Protein AF-A0A8B7E5V8-F1 (afdb_monomer_lite)

Secondary structure (DSSP, 8-state):
--GGGGTHHHHHHHHHHHHHHHHHHHHHHHHHHHHHHTT------TT--S-------HHHHHHHHHHHHHHHHHHHHHHHHHHHHHHHHHHHHHHHHHHH-HHHHHHHHHHHHHHHHHHHHHHHHTT--THHHHHHHHHHHHTTHHHHHHHHHHHHHHHHS-GGGHHHHHTTT-

Foldseek 3Di:
DVVVLPPLLVLLVVQVVVVVVVVVVLLVLLLVLLCVVLVVDDPPPPPDPDPPPPPPPPVSVVSSVVSVVVSVVVVVLLCCLQQVLLVVLLVVCVVVCVVVHLPVLLVLLVVLLVQLVVQSVVCSVVVHDSVSNSVSSNSNSNSNHPVSSLVSSLVVLVVVDDPVCSVVVNVSSD

Structure (mmCIF, N/CA/C/O backbone):
data_AF-A0A8B7E5V8-F1
#
_entry.id   AF-A0A8B7E5V8-F1
#
loop_
_atom_site.group_PDB
_atom_site.id
_atom_site.type_symbol
_atom_site.label_atom_id
_atom_site.label_alt_id
_atom_site.label_comp_id
_atom_site.label_asym_id
_atom_site.label_entity_id
_atom_site.label_seq_id
_atom_site.pdbx_PDB_ins_code
_atom_site.Cartn_x
_atom_site.Cartn_y
_atom_site.Cartn_z
_atom_site.occupancy
_atom_site.B_iso_or_equiv
_atom_site.auth_seq_id
_atom_site.auth_comp_id
_atom_site.auth_asym_id
_atom_site.auth_atom_id
_atom_site.pdbx_PDB_model_num
ATOM 1 N N . MET A 1 1 ? -16.940 -7.461 26.485 1.00 50.00 1 MET A N 1
ATOM 2 C CA . MET A 1 1 ? -16.164 -6.297 25.983 1.00 50.00 1 MET A CA 1
ATOM 3 C C . MET A 1 1 ? -14.642 -6.389 26.180 1.00 50.00 1 MET A C 1
ATOM 5 O O . MET A 1 1 ? -13.936 -5.825 25.360 1.00 50.00 1 MET A O 1
ATOM 9 N N . LYS A 1 2 ? -14.097 -7.105 27.186 1.00 44.84 2 LYS A N 1
ATOM 10 C CA . LYS A 1 2 ? -12.628 -7.249 27.364 1.00 44.84 2 LYS A CA 1
ATOM 11 C C . LYS A 1 2 ? -11.915 -8.045 26.250 1.00 44.84 2 LYS A C 1
ATOM 13 O O . LYS A 1 2 ? -10.829 -7.646 25.860 1.00 44.84 2 LYS A O 1
ATOM 18 N N . GLN A 1 3 ? -12.538 -9.098 25.710 1.00 50.22 3 GLN A N 1
ATOM 19 C CA . GLN A 1 3 ? -11.956 -9.973 24.669 1.00 50.22 3 GLN A CA 1
ATOM 20 C C . GLN A 1 3 ? -11.618 -9.227 23.358 1.00 50.22 3 GLN A C 1
ATOM 22 O O . GLN A 1 3 ? -10.561 -9.422 22.776 1.00 50.22 3 GLN A O 1
ATOM 27 N N . LEU A 1 4 ? -12.473 -8.290 22.932 1.00 54.00 4 LEU A N 1
ATOM 28 C CA . LEU A 1 4 ? -12.299 -7.531 21.682 1.00 54.00 4 LEU A CA 1
ATOM 29 C C . LEU A 1 4 ? -11.154 -6.510 21.712 1.00 54.00 4 LEU A C 1
ATOM 31 O O . LEU A 1 4 ? -10.677 -6.084 20.666 1.00 54.00 4 LEU A O 1
ATOM 35 N N . ARG A 1 5 ? -10.693 -6.136 22.909 1.00 57.03 5 ARG A N 1
ATOM 36 C CA . ARG A 1 5 ? -9.619 -5.158 23.103 1.00 57.03 5 ARG A CA 1
ATOM 37 C C . ARG A 1 5 ? -8.235 -5.727 22.769 1.00 57.03 5 ARG A C 1
ATOM 39 O O . ARG A 1 5 ? -7.322 -4.942 22.561 1.00 57.03 5 ARG A O 1
ATOM 46 N N . TYR A 1 6 ? -8.100 -7.055 22.717 1.00 61.59 6 TYR A N 1
ATOM 47 C CA . TYR A 1 6 ? -6.848 -7.759 22.417 1.00 61.59 6 TYR A CA 1
ATOM 48 C C . TYR A 1 6 ? -6.697 -8.144 20.939 1.00 61.59 6 TYR A C 1
ATOM 50 O O . TYR 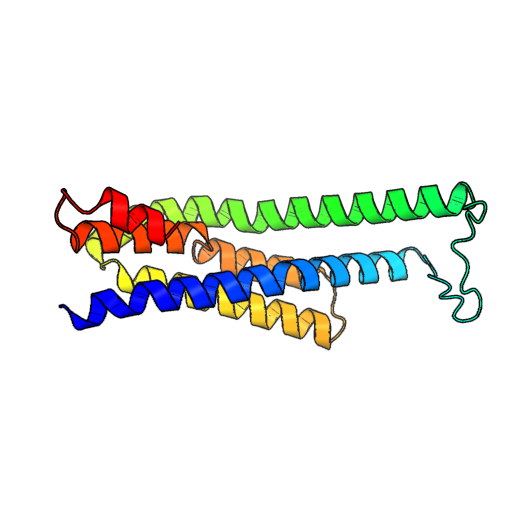A 1 6 ? -5.615 -8.540 20.535 1.00 61.59 6 TYR A O 1
ATOM 58 N N . ILE A 1 7 ? -7.755 -8.033 20.126 1.00 70.62 7 ILE A N 1
ATOM 59 C CA . ILE A 1 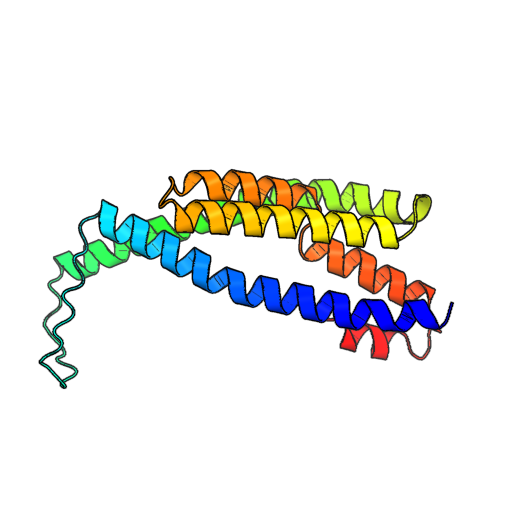7 ? -7.754 -8.514 18.730 1.00 70.62 7 ILE A CA 1
ATOM 60 C C . ILE A 1 7 ? -7.204 -7.455 17.755 1.00 70.62 7 ILE A C 1
ATOM 62 O O . ILE A 1 7 ? -6.740 -7.782 16.669 1.00 70.62 7 ILE A O 1
ATOM 66 N N . ILE A 1 8 ? -7.211 -6.180 18.143 1.00 76.50 8 ILE A N 1
ATOM 67 C CA . ILE A 1 8 ? -6.858 -5.083 17.230 1.00 76.50 8 ILE A CA 1
ATOM 68 C C . ILE A 1 8 ? -5.359 -4.929 17.058 1.00 76.50 8 ILE A C 1
ATOM 70 O O . ILE A 1 8 ? -4.897 -4.803 15.933 1.00 76.50 8 ILE A O 1
ATOM 74 N N . GLU A 1 9 ? -4.605 -4.988 18.152 1.00 79.31 9 GLU A N 1
ATOM 75 C CA . GLU A 1 9 ? -3.142 -4.940 18.107 1.00 79.31 9 GLU A CA 1
ATOM 76 C C . GLU A 1 9 ? -2.558 -6.004 17.145 1.00 79.31 9 GLU A C 1
ATOM 78 O O . GLU A 1 9 ? -1.809 -5.623 16.244 1.00 79.31 9 GLU A O 1
ATOM 83 N N . PRO A 1 10 ? -2.940 -7.299 17.208 1.00 83.25 10 PRO A N 1
ATOM 84 C CA . PRO A 1 10 ? -2.455 -8.285 16.246 1.00 83.25 10 PRO A CA 1
ATOM 85 C C . PRO A 1 10 ? -2.954 -8.039 14.817 1.00 83.25 10 PRO A C 1
ATOM 87 O O . PRO A 1 10 ? -2.179 -8.246 13.890 1.00 83.25 10 PRO A O 1
ATOM 90 N N . MET A 1 11 ? -4.188 -7.555 14.602 1.00 83.62 11 MET A N 1
ATOM 91 C CA . MET A 1 11 ? -4.644 -7.185 13.249 1.00 83.62 11 MET A CA 1
ATOM 92 C C . MET A 1 11 ? -3.744 -6.124 12.610 1.00 83.62 11 MET A C 1
ATOM 94 O O . MET A 1 11 ? -3.372 -6.267 11.447 1.00 83.62 11 MET A O 1
ATOM 98 N N . PHE A 1 12 ? -3.371 -5.090 13.366 1.00 86.31 12 PHE A N 1
ATOM 99 C CA . PHE A 1 12 ? -2.452 -4.059 12.890 1.00 86.31 12 PHE A CA 1
ATOM 100 C C . PHE A 1 12 ? -1.083 -4.649 12.558 1.00 86.31 12 PHE A C 1
ATOM 102 O O . PHE A 1 12 ? -0.566 -4.379 11.481 1.00 86.31 12 PHE A O 1
ATOM 109 N N . ILE A 1 13 ? -0.528 -5.497 13.430 1.00 87.81 13 ILE A N 1
ATOM 110 C CA . ILE A 1 13 ? 0.766 -6.151 13.187 1.00 87.81 13 ILE A CA 1
ATOM 111 C C . ILE A 1 13 ? 0.733 -6.955 11.882 1.00 87.81 13 ILE A C 1
ATOM 113 O O . ILE A 1 13 ? 1.584 -6.743 11.023 1.00 87.81 13 ILE A O 1
ATOM 117 N N . PHE A 1 14 ? -0.268 -7.821 11.690 1.00 88.25 14 PHE A N 1
ATOM 118 C CA . PHE A 1 14 ? -0.392 -8.612 10.461 1.00 88.25 14 PHE A CA 1
ATOM 119 C C . PHE A 1 14 ? -0.542 -7.733 9.216 1.00 88.25 14 PHE A C 1
ATOM 121 O O . PHE A 1 14 ? 0.107 -7.994 8.203 1.00 88.25 14 PHE A O 1
ATOM 128 N N . TYR A 1 15 ? -1.353 -6.676 9.300 1.00 89.25 15 TYR A N 1
ATOM 129 C CA . TYR A 1 15 ? -1.539 -5.736 8.199 1.00 89.25 15 TYR A CA 1
ATOM 130 C C . TYR A 1 15 ? -0.237 -4.998 7.852 1.00 89.25 15 TYR A C 1
ATOM 132 O O . TYR A 1 15 ? 0.164 -4.968 6.690 1.00 89.25 15 TYR A O 1
ATOM 140 N N . TYR A 1 16 ? 0.466 -4.453 8.851 1.00 89.31 16 TYR A N 1
ATOM 141 C CA . TYR A 1 16 ? 1.742 -3.760 8.658 1.00 89.31 16 TYR A CA 1
ATOM 142 C C . TYR A 1 16 ? 2.813 -4.675 8.081 1.00 89.31 16 TYR A C 1
ATOM 144 O O . TYR A 1 16 ? 3.499 -4.285 7.140 1.00 89.31 16 TYR A O 1
ATOM 152 N N . THR A 1 17 ? 2.965 -5.887 8.619 1.00 89.38 17 THR A N 1
ATOM 153 C CA . THR A 1 17 ? 3.944 -6.845 8.098 1.00 89.38 17 THR A CA 1
ATOM 154 C C . THR A 1 17 ? 3.639 -7.193 6.644 1.00 89.38 17 THR A C 1
ATOM 156 O O . THR A 1 17 ? 4.553 -7.184 5.823 1.00 89.38 17 THR A O 1
ATOM 159 N N . GLY A 1 18 ? 2.368 -7.418 6.295 1.00 88.19 18 GLY A N 1
ATOM 160 C CA . GLY A 1 18 ? 1.960 -7.643 4.907 1.00 88.19 18 GLY A CA 1
ATOM 161 C C . GLY A 1 18 ? 2.306 -6.466 3.994 1.00 88.19 18 GLY A C 1
ATOM 162 O O . GLY A 1 18 ? 2.915 -6.655 2.942 1.00 88.19 18 GLY A O 1
ATOM 163 N N . LEU A 1 19 ? 1.998 -5.243 4.428 1.00 86.94 19 LEU A N 1
ATOM 164 C CA . LEU A 1 19 ? 2.268 -4.027 3.662 1.00 86.94 19 LEU A CA 1
ATOM 165 C C . LEU A 1 19 ? 3.772 -3.801 3.448 1.00 86.94 19 LEU A C 1
ATOM 167 O O . LEU A 1 19 ? 4.198 -3.507 2.333 1.00 86.94 19 LEU A O 1
ATOM 171 N N . LEU A 1 20 ? 4.589 -3.989 4.487 1.00 89.38 20 LEU A N 1
ATOM 172 C CA . LEU A 1 20 ? 6.044 -3.839 4.402 1.00 89.38 20 LEU A CA 1
ATOM 173 C C . LEU A 1 20 ? 6.690 -4.882 3.487 1.00 89.38 20 LEU A C 1
ATOM 175 O O . LEU A 1 20 ? 7.635 -4.554 2.775 1.00 89.38 20 LEU A O 1
ATOM 179 N N . LEU A 1 21 ? 6.178 -6.114 3.476 1.00 89.44 21 LEU A N 1
ATOM 180 C CA . LEU A 1 21 ? 6.666 -7.167 2.584 1.00 89.44 21 LEU A CA 1
ATOM 181 C C . LEU A 1 21 ? 6.261 -6.928 1.125 1.00 89.44 21 LEU A C 1
ATOM 183 O O . LEU A 1 21 ? 7.021 -7.253 0.216 1.00 89.44 21 LEU A O 1
ATOM 187 N N . GLN A 1 22 ? 5.091 -6.339 0.883 1.00 87.38 22 GLN A N 1
ATOM 188 C CA . GLN A 1 22 ? 4.590 -6.094 -0.470 1.00 87.38 22 GLN A CA 1
ATOM 189 C C . GLN A 1 22 ? 5.359 -4.981 -1.202 1.00 87.38 22 GLN A C 1
ATOM 191 O O . GLN A 1 22 ? 5.596 -5.089 -2.407 1.00 87.38 22 GLN A O 1
ATOM 196 N N . MET A 1 23 ? 5.768 -3.921 -0.495 1.00 87.44 23 MET A N 1
ATOM 197 C CA . MET A 1 23 ? 6.449 -2.758 -1.086 1.00 87.44 23 MET A CA 1
ATOM 198 C C . MET A 1 23 ? 7.693 -3.106 -1.930 1.00 87.44 23 MET A C 1
ATOM 200 O O . MET A 1 23 ? 7.724 -2.714 -3.102 1.00 87.44 23 MET A O 1
ATOM 204 N N . PRO A 1 24 ? 8.699 -3.845 -1.416 1.00 90.12 24 PRO A N 1
ATOM 205 C CA . PRO A 1 24 ? 9.901 -4.157 -2.188 1.00 90.12 24 PRO A CA 1
ATOM 206 C C . PRO A 1 24 ? 9.617 -5.086 -3.372 1.00 90.12 24 PRO A C 1
ATOM 208 O O . PRO A 1 24 ? 10.217 -4.915 -4.431 1.00 90.12 24 PRO A O 1
ATOM 211 N N . VAL A 1 25 ? 8.670 -6.021 -3.237 1.00 87.75 25 VAL A N 1
ATOM 212 C CA . VAL A 1 25 ? 8.324 -6.979 -4.301 1.00 87.75 25 VAL A CA 1
ATOM 213 C C . VAL A 1 25 ? 7.782 -6.254 -5.531 1.00 87.75 25 VAL A C 1
ATOM 215 O O . VAL A 1 25 ? 8.233 -6.499 -6.650 1.00 87.75 25 VAL A O 1
ATOM 218 N N . ILE A 1 26 ? 6.854 -5.314 -5.331 1.00 87.69 26 ILE A N 1
ATOM 219 C CA . ILE A 1 26 ? 6.297 -4.526 -6.437 1.00 87.69 26 ILE A CA 1
ATOM 220 C C . ILE A 1 26 ? 7.379 -3.616 -7.041 1.00 87.69 26 ILE A C 1
ATOM 222 O O . ILE A 1 26 ? 7.444 -3.481 -8.264 1.00 87.69 26 ILE A O 1
ATOM 226 N N . GLN A 1 27 ? 8.265 -3.043 -6.212 1.00 89.88 27 GLN A N 1
ATOM 227 C CA . GLN A 1 27 ? 9.340 -2.159 -6.688 1.00 89.88 27 GLN A CA 1
ATOM 228 C C . GLN A 1 27 ? 10.306 -2.899 -7.602 1.00 89.88 27 GLN A C 1
ATOM 230 O O . GLN A 1 27 ? 10.602 -2.426 -8.701 1.00 89.88 27 GLN A O 1
ATOM 235 N N . GLN A 1 28 ? 10.746 -4.079 -7.175 1.00 90.06 28 GLN A N 1
ATOM 236 C CA . GLN A 1 28 ? 11.650 -4.922 -7.946 1.00 90.06 28 GLN A CA 1
ATOM 237 C C . GLN A 1 28 ? 10.998 -5.433 -9.230 1.00 90.06 28 GLN A C 1
ATOM 239 O O . GLN A 1 28 ? 11.633 -5.404 -10.283 1.00 90.06 28 GLN A O 1
ATOM 244 N N .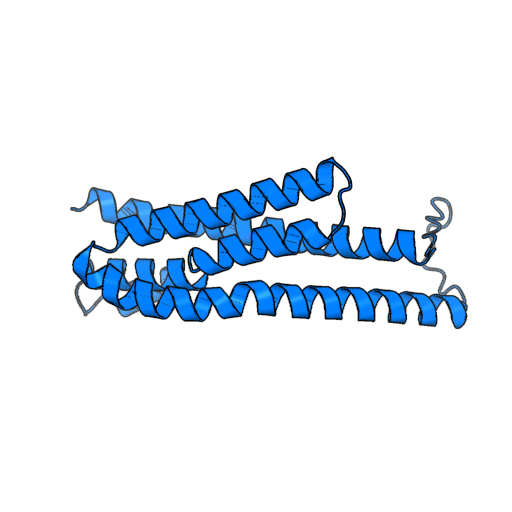 TYR A 1 29 ? 9.726 -5.836 -9.175 1.00 89.31 29 TYR A N 1
ATOM 245 C CA . TYR A 1 29 ? 9.011 -6.308 -10.358 1.00 89.31 29 TYR A CA 1
ATOM 246 C C . TYR A 1 29 ? 8.870 -5.216 -11.424 1.00 89.31 29 TYR A C 1
ATOM 248 O O . TYR A 1 29 ? 9.213 -5.440 -12.582 1.00 89.31 29 TYR A O 1
ATOM 256 N N . ILE A 1 30 ? 8.430 -4.011 -11.045 1.00 89.81 30 ILE A N 1
ATOM 257 C CA . ILE A 1 30 ? 8.280 -2.891 -11.989 1.00 89.81 30 ILE A CA 1
ATOM 258 C C . ILE A 1 30 ? 9.637 -2.505 -12.581 1.00 89.81 30 ILE A C 1
ATOM 260 O O . ILE A 1 30 ? 9.733 -2.244 -13.780 1.00 89.81 30 ILE A O 1
ATOM 264 N N . TYR A 1 31 ? 10.687 -2.484 -11.758 1.00 89.62 31 TYR A N 1
ATOM 265 C CA . TYR A 1 31 ? 12.038 -2.199 -12.228 1.00 89.62 31 TYR A CA 1
ATOM 266 C C . TYR A 1 31 ? 12.524 -3.243 -13.239 1.00 89.62 31 TYR A C 1
ATOM 268 O O . TYR A 1 31 ? 12.968 -2.876 -14.324 1.00 89.62 31 TYR A O 1
ATOM 276 N N . SER A 1 32 ? 12.375 -4.534 -12.924 1.00 88.00 32 SER A N 1
ATOM 277 C CA . SER A 1 32 ? 12.744 -5.639 -13.818 1.00 88.00 32 SER A CA 1
ATOM 278 C C . SER A 1 32 ? 11.956 -5.603 -15.129 1.00 88.00 32 SER A C 1
ATOM 280 O O . SER A 1 32 ? 12.537 -5.778 -16.197 1.00 88.00 32 SER A O 1
ATOM 282 N N . TRP A 1 33 ? 10.657 -5.300 -15.070 1.00 89.06 33 TRP A N 1
ATOM 283 C CA . TRP A 1 33 ? 9.813 -5.173 -16.256 1.00 89.06 33 TRP A CA 1
ATOM 284 C C . TRP A 1 33 ? 10.303 -4.055 -17.187 1.00 89.06 33 TRP A C 1
ATOM 286 O O . TRP A 1 33 ? 10.497 -4.284 -18.379 1.00 89.06 33 TRP A O 1
ATOM 296 N N . TYR A 1 34 ? 10.584 -2.862 -16.647 1.00 88.38 34 TYR A N 1
ATOM 297 C CA . TYR A 1 34 ? 11.127 -1.762 -17.450 1.00 88.38 34 TYR A CA 1
ATOM 298 C C . TYR A 1 34 ? 12.558 -2.030 -17.933 1.00 88.38 34 TYR A C 1
ATOM 300 O O . TYR A 1 34 ? 12.901 -1.634 -19.042 1.00 88.38 34 TYR A O 1
ATOM 308 N N . SER A 1 35 ? 13.393 -2.703 -17.139 1.00 86.56 35 SER A N 1
ATOM 309 C CA . SER A 1 35 ? 14.740 -3.108 -17.560 1.00 86.56 35 SER A CA 1
ATOM 310 C C . SER A 1 35 ? 14.690 -4.039 -18.776 1.00 86.56 35 SER A C 1
ATOM 312 O O . SER A 1 35 ? 15.424 -3.791 -19.732 1.00 86.56 35 SER A O 1
ATOM 314 N N . LYS A 1 36 ? 13.778 -5.025 -18.794 1.00 85.56 36 LYS A N 1
ATOM 315 C CA . LYS A 1 36 ? 13.550 -5.901 -19.957 1.00 85.56 36 LYS A CA 1
ATOM 316 C C . LYS A 1 36 ? 13.071 -5.112 -21.183 1.00 85.56 36 LYS A C 1
ATOM 318 O O . LYS A 1 36 ? 13.611 -5.296 -22.267 1.00 85.56 36 LYS A O 1
ATOM 323 N N . GLU A 1 37 ? 12.106 -4.207 -21.010 1.00 85.81 37 GLU A N 1
ATOM 324 C CA . GLU A 1 37 ? 11.539 -3.396 -22.104 1.00 85.81 37 GLU A CA 1
ATOM 325 C C . GLU A 1 37 ? 12.579 -2.477 -22.770 1.00 85.81 37 GLU A C 1
ATOM 327 O O . GLU A 1 37 ? 12.579 -2.298 -23.986 1.00 85.81 37 GLU A O 1
ATOM 332 N N . TYR A 1 38 ? 13.478 -1.887 -21.977 1.00 82.81 38 TYR A N 1
ATOM 333 C CA . TYR A 1 38 ? 14.511 -0.967 -22.462 1.00 82.81 38 TYR A CA 1
ATOM 334 C C . TYR A 1 38 ? 15.843 -1.655 -22.808 1.00 82.81 38 TYR A C 1
ATOM 336 O O . TYR A 1 38 ? 16.791 -0.963 -23.179 1.00 82.81 38 TYR A O 1
ATOM 344 N N . GLY A 1 39 ? 15.921 -2.988 -22.711 1.00 79.06 39 GLY A N 1
ATOM 345 C CA . GLY A 1 39 ? 17.108 -3.766 -23.077 1.00 79.06 39 GLY A CA 1
ATOM 346 C C . GLY A 1 39 ? 18.309 -3.568 -22.147 1.00 79.06 39 GLY A C 1
ATOM 347 O O . GLY A 1 39 ? 19.446 -3.696 -22.592 1.00 79.06 39 GLY A O 1
ATOM 348 N N . LEU A 1 40 ? 18.084 -3.232 -20.871 1.00 74.56 40 LEU A N 1
ATOM 349 C CA . LEU A 1 40 ? 19.145 -3.241 -19.857 1.00 74.56 40 LEU A CA 1
ATOM 350 C C . LEU A 1 40 ? 19.480 -4.695 -19.505 1.00 74.56 40 LEU A C 1
ATOM 352 O O . LEU A 1 40 ? 18.856 -5.278 -18.616 1.00 74.56 40 LEU A O 1
ATOM 356 N N . GLU A 1 41 ? 20.449 -5.280 -20.208 1.00 63.12 41 GLU A N 1
ATOM 357 C CA . GLU A 1 41 ? 21.033 -6.571 -19.844 1.00 63.12 41 GLU A CA 1
ATOM 358 C C . GLU A 1 41 ? 21.998 -6.389 -18.668 1.00 63.12 41 GLU A C 1
ATOM 360 O O . GLU A 1 41 ? 23.117 -5.899 -18.809 1.00 63.12 41 GLU A O 1
ATOM 365 N N . TYR A 1 42 ? 21.566 -6.807 -17.478 1.00 61.22 42 TYR A N 1
ATOM 366 C CA . TYR A 1 42 ? 22.472 -6.976 -16.348 1.00 61.22 42 TYR A CA 1
ATOM 367 C C . TYR A 1 42 ? 23.336 -8.219 -16.588 1.00 61.22 42 TYR A C 1
ATOM 369 O O . TYR A 1 42 ? 22.924 -9.344 -16.300 1.00 61.22 42 TYR A O 1
ATOM 377 N N . HIS A 1 43 ? 24.546 -8.029 -17.117 1.00 52.75 43 HIS A N 1
ATOM 378 C CA . HIS A 1 43 ? 25.566 -9.073 -17.118 1.00 52.75 43 HIS A CA 1
ATOM 379 C C . HIS A 1 43 ? 26.043 -9.312 -15.681 1.00 52.75 43 HIS A C 1
ATOM 381 O O . HIS A 1 43 ? 26.882 -8.586 -15.151 1.00 52.75 43 HIS A O 1
ATOM 387 N N . TYR A 1 44 ? 25.501 -10.348 -15.041 1.00 51.94 44 TYR A N 1
ATOM 388 C CA . TYR A 1 44 ? 26.049 -10.874 -13.797 1.00 51.94 44 TYR A CA 1
ATOM 389 C C . TYR A 1 44 ? 27.324 -11.652 -14.121 1.00 51.94 44 TYR A C 1
ATOM 391 O O . TYR A 1 44 ? 27.280 -12.848 -14.404 1.00 51.94 44 TYR A O 1
ATOM 399 N N . ASP A 1 45 ? 28.465 -10.967 -14.116 1.00 49.31 45 ASP A N 1
ATOM 400 C CA . ASP A 1 45 ? 29.758 -11.638 -14.171 1.00 49.31 45 ASP A CA 1
ATOM 401 C C . ASP A 1 45 ? 30.000 -12.363 -12.839 1.00 49.31 45 ASP A C 1
ATOM 403 O O . ASP A 1 45 ? 30.480 -11.799 -11.859 1.00 49.31 45 ASP A O 1
ATOM 407 N N . THR A 1 46 ? 29.619 -13.639 -12.781 1.00 57.53 46 THR A N 1
ATOM 408 C CA . THR A 1 46 ? 29.828 -14.509 -11.615 1.00 57.53 46 THR A CA 1
ATOM 409 C C . THR A 1 46 ? 31.298 -14.872 -11.379 1.00 57.53 46 THR A C 1
ATOM 411 O O . THR A 1 46 ? 31.589 -15.606 -10.435 1.00 57.53 46 THR A O 1
ATOM 414 N N . GLN A 1 47 ? 32.231 -14.403 -12.219 1.00 56.28 47 GLN A N 1
ATOM 415 C CA . GLN A 1 47 ? 33.643 -14.780 -12.159 1.00 56.28 47 GLN A CA 1
ATOM 416 C C . GLN A 1 47 ? 34.565 -13.675 -11.615 1.00 56.28 47 GLN A C 1
ATOM 418 O O . GLN A 1 47 ? 35.683 -13.981 -11.194 1.00 56.28 47 GLN A O 1
ATOM 423 N N . SER A 1 48 ? 34.114 -12.419 -11.535 1.00 51.03 48 SER A N 1
ATOM 424 C CA . SER A 1 48 ? 34.891 -11.325 -10.945 1.00 51.03 48 SER A CA 1
ATOM 425 C C . SER A 1 48 ? 34.451 -11.034 -9.508 1.00 51.03 48 SER A C 1
ATOM 427 O O . SER A 1 48 ? 33.526 -10.283 -9.225 1.00 51.03 48 SER A O 1
ATOM 429 N N . ASN A 1 49 ? 35.190 -11.594 -8.547 1.00 53.56 49 ASN A N 1
ATOM 430 C CA . ASN A 1 49 ? 35.073 -11.268 -7.118 1.00 53.56 49 ASN A CA 1
ATOM 431 C C . ASN A 1 49 ? 35.646 -9.871 -6.779 1.00 53.56 49 ASN A C 1
ATOM 433 O O . ASN A 1 49 ? 36.066 -9.601 -5.652 1.00 53.56 49 ASN A O 1
ATOM 437 N N . SER A 1 50 ? 35.738 -8.993 -7.774 1.00 56.00 50 SER A N 1
ATOM 438 C CA . SER A 1 50 ? 36.300 -7.662 -7.674 1.00 56.00 50 SER A CA 1
ATOM 439 C C . SER A 1 50 ? 35.196 -6.652 -7.962 1.00 56.00 50 SER A C 1
ATOM 441 O O . SER A 1 50 ? 34.599 -6.657 -9.034 1.00 56.00 50 SER A O 1
ATOM 443 N N . CYS A 1 51 ? 34.948 -5.741 -7.013 1.00 50.88 51 CYS A N 1
ATOM 444 C CA . CYS A 1 51 ? 34.305 -4.460 -7.303 1.00 50.88 51 CYS A CA 1
ATOM 445 C C . CYS A 1 51 ? 35.193 -3.710 -8.303 1.00 50.88 51 CYS A C 1
ATOM 447 O O . CYS A 1 51 ? 35.984 -2.844 -7.931 1.00 50.88 51 CYS A O 1
ATOM 449 N N . HIS A 1 52 ? 35.130 -4.080 -9.577 1.00 52.78 52 HIS A N 1
ATOM 450 C CA . HIS A 1 52 ? 35.681 -3.259 -10.625 1.00 52.78 52 HIS A CA 1
ATOM 451 C C . HIS A 1 52 ? 34.790 -2.034 -10.696 1.00 52.78 52 HIS A C 1
ATOM 453 O O . HIS A 1 52 ? 33.605 -2.114 -11.015 1.00 52.78 52 HIS A O 1
ATOM 459 N N . THR A 1 53 ? 35.392 -0.878 -10.441 1.00 55.34 53 THR A N 1
ATOM 460 C CA . THR A 1 53 ? 34.958 0.402 -10.993 1.00 55.34 53 THR A CA 1
ATOM 461 C C . THR A 1 53 ? 35.111 0.308 -12.514 1.00 55.34 53 THR A C 1
ATOM 463 O O . THR A 1 53 ? 35.964 0.950 -13.126 1.00 55.34 53 THR A O 1
ATOM 466 N N . GLY A 1 54 ? 34.352 -0.604 -13.131 1.00 52.62 54 GLY A N 1
ATOM 467 C CA . GLY A 1 54 ? 34.221 -0.710 -14.564 1.00 52.62 54 GLY A CA 1
ATOM 468 C C . GLY A 1 54 ? 33.798 0.663 -15.039 1.00 52.62 54 GLY A C 1
ATOM 469 O O . GLY A 1 54 ? 32.958 1.313 -14.412 1.00 52.62 54 GLY A O 1
ATOM 470 N N . LYS A 1 55 ? 34.445 1.148 -16.095 1.00 52.50 55 LYS A N 1
ATOM 471 C CA . LYS A 1 55 ? 33.984 2.338 -16.797 1.00 52.50 55 LYS A CA 1
ATOM 472 C C . LYS A 1 55 ? 32.573 2.022 -17.286 1.00 52.50 55 LYS A C 1
ATOM 474 O O . LYS A 1 55 ? 32.430 1.453 -18.360 1.00 52.50 55 LYS A O 1
ATOM 479 N N . TYR A 1 56 ? 31.563 2.337 -16.475 1.00 57.38 56 TYR A N 1
ATOM 480 C CA . TYR A 1 56 ? 30.178 2.355 -16.913 1.00 57.38 56 TYR A CA 1
ATOM 481 C C . TYR A 1 56 ? 30.170 3.212 -18.163 1.00 57.38 56 TYR A C 1
ATOM 483 O O . TYR A 1 56 ? 30.586 4.379 -18.122 1.00 57.38 56 TYR A O 1
ATOM 491 N N . ASN A 1 57 ? 29.781 2.622 -19.289 1.00 65.94 57 ASN A N 1
ATOM 492 C CA . ASN A 1 57 ? 29.646 3.409 -20.495 1.00 65.94 57 ASN A CA 1
ATOM 493 C C . ASN A 1 57 ? 28.616 4.501 -20.189 1.00 65.94 57 ASN A C 1
ATOM 495 O O . ASN A 1 57 ? 27.569 4.242 -19.592 1.00 65.94 57 ASN A O 1
ATOM 499 N N . SER A 1 58 ? 28.910 5.746 -20.566 1.00 70.69 58 SER A N 1
ATOM 500 C CA . SER A 1 58 ? 28.002 6.876 -20.322 1.00 70.69 58 SER A CA 1
ATOM 501 C C . SER A 1 58 ? 26.598 6.630 -20.897 1.00 70.69 58 SER A C 1
ATOM 503 O O . SER A 1 58 ? 25.619 7.164 -20.378 1.00 70.69 58 SER A O 1
ATOM 505 N N . SER A 1 59 ? 26.494 5.772 -21.918 1.00 75.81 59 SER A N 1
ATOM 506 C CA . SER A 1 59 ? 25.248 5.261 -22.491 1.00 75.81 59 SER A CA 1
ATOM 507 C C . SER A 1 59 ? 24.450 4.351 -21.549 1.00 75.81 59 SER A C 1
ATOM 509 O O . SER A 1 59 ? 23.237 4.513 -21.460 1.00 75.81 59 SER A O 1
ATOM 511 N N . GLU A 1 60 ? 25.094 3.436 -20.818 1.00 72.69 60 GLU A N 1
ATOM 512 C CA . GLU A 1 60 ? 24.428 2.515 -19.879 1.00 72.69 60 GLU A CA 1
ATOM 513 C C . GLU A 1 60 ? 23.906 3.272 -18.657 1.00 72.69 60 GLU A C 1
ATOM 515 O O . GLU A 1 60 ? 22.743 3.134 -18.289 1.00 72.69 60 GLU A O 1
ATOM 520 N N . MET A 1 61 ? 24.713 4.187 -18.112 1.00 76.88 61 MET A N 1
ATOM 521 C CA . MET A 1 61 ? 24.290 5.069 -17.018 1.00 76.88 61 MET A CA 1
ATOM 522 C C . MET A 1 61 ? 23.106 5.965 -17.423 1.00 76.88 61 MET A C 1
ATOM 524 O O . MET A 1 61 ? 22.192 6.213 -16.631 1.00 76.88 61 MET A O 1
ATOM 528 N N . ALA A 1 62 ? 23.095 6.464 -18.663 1.00 81.94 62 ALA A N 1
ATOM 529 C CA . ALA A 1 62 ? 21.974 7.242 -19.183 1.00 81.94 62 ALA A CA 1
ATOM 530 C C . ALA A 1 62 ? 20.701 6.389 -19.338 1.00 81.94 62 ALA A C 1
ATOM 532 O O . ALA A 1 62 ? 19.599 6.879 -19.069 1.00 81.94 62 ALA A O 1
ATOM 533 N N . LEU A 1 63 ? 20.846 5.121 -19.732 1.00 83.50 63 LEU A N 1
ATOM 534 C CA . LEU A 1 63 ? 19.743 4.176 -19.882 1.00 83.50 63 LEU A CA 1
ATOM 535 C C . LEU A 1 63 ? 19.148 3.778 -18.523 1.00 83.50 63 LEU A C 1
ATOM 537 O O . LEU A 1 63 ? 17.930 3.854 -18.354 1.00 83.50 63 LEU A O 1
ATOM 541 N N . GLU A 1 64 ? 19.982 3.472 -17.527 1.00 84.25 64 GLU A N 1
ATOM 542 C CA . GLU A 1 64 ? 19.541 3.210 -16.150 1.00 84.25 64 GLU A CA 1
ATOM 543 C C . GLU A 1 64 ? 18.775 4.399 -15.567 1.00 84.25 64 GLU A C 1
ATOM 545 O O . GLU A 1 64 ? 17.688 4.237 -15.007 1.00 84.25 64 GLU A O 1
ATOM 550 N N . LYS A 1 65 ? 19.286 5.621 -15.764 1.00 86.62 65 LYS A N 1
ATOM 551 C CA . LYS A 1 65 ? 18.608 6.845 -15.318 1.00 86.62 65 LYS A CA 1
ATOM 552 C C . LYS A 1 65 ? 17.244 7.024 -15.988 1.00 86.62 65 LYS A C 1
ATOM 554 O O . LYS A 1 65 ? 16.299 7.497 -15.350 1.00 86.62 65 LYS A O 1
ATOM 559 N N . ASN A 1 66 ? 17.117 6.650 -17.261 1.00 89.06 66 ASN A N 1
ATOM 560 C CA . ASN A 1 66 ? 15.843 6.689 -17.976 1.00 89.06 66 ASN A CA 1
ATOM 561 C C . ASN A 1 66 ? 14.852 5.666 -17.399 1.00 89.06 66 ASN A C 1
ATOM 563 O O . ASN A 1 66 ? 13.725 6.033 -17.061 1.00 89.06 66 ASN A O 1
ATOM 567 N N . VAL A 1 67 ? 15.287 4.420 -17.192 1.00 89.00 67 VAL A N 1
ATOM 568 C CA . VAL A 1 67 ? 14.465 3.368 -16.575 1.00 89.00 67 VAL A CA 1
ATOM 569 C C . VAL A 1 67 ? 14.016 3.771 -15.177 1.00 89.00 67 VAL A C 1
ATOM 571 O O . VAL A 1 67 ? 12.819 3.744 -14.890 1.00 89.00 67 VAL A O 1
ATOM 574 N N . GLN A 1 68 ? 14.928 4.260 -14.338 1.00 88.62 68 GLN A N 1
ATOM 575 C CA . GLN A 1 68 ? 14.587 4.760 -13.011 1.00 88.62 68 GLN A CA 1
ATOM 576 C C . GLN A 1 68 ? 13.557 5.896 -13.087 1.00 88.62 68 GLN A C 1
ATOM 578 O O . GLN A 1 68 ? 12.578 5.886 -12.344 1.00 88.62 68 GLN A O 1
ATOM 583 N N . SER A 1 69 ? 13.709 6.837 -14.028 1.00 92.12 69 SER A N 1
ATOM 584 C CA . SER A 1 69 ? 12.731 7.912 -14.233 1.00 92.12 69 SER A CA 1
ATOM 585 C C . SER A 1 69 ? 11.342 7.378 -14.604 1.00 92.12 69 SER A C 1
ATOM 587 O O . SER A 1 69 ? 10.332 7.873 -14.093 1.00 92.12 69 SER A O 1
ATOM 589 N N . LYS A 1 70 ? 11.260 6.350 -15.457 1.00 91.00 70 LYS A N 1
ATOM 590 C CA . LYS A 1 70 ? 9.995 5.702 -15.840 1.00 91.00 70 LYS A CA 1
ATOM 591 C C . LYS A 1 70 ? 9.349 4.968 -14.670 1.00 91.00 70 LYS A C 1
ATOM 593 O O . LYS A 1 70 ? 8.157 5.161 -14.430 1.00 91.00 70 LYS A O 1
ATOM 598 N N . VAL A 1 71 ? 10.134 4.212 -13.906 1.00 91.44 71 VAL A N 1
ATOM 599 C CA . VAL A 1 71 ? 9.688 3.520 -12.688 1.00 91.44 71 VAL A CA 1
ATOM 600 C C . VAL A 1 71 ? 9.134 4.529 -11.681 1.00 91.44 71 VAL A C 1
ATOM 602 O O . VAL A 1 71 ? 8.016 4.362 -11.197 1.00 91.44 71 VAL A O 1
ATOM 605 N N . SER A 1 72 ? 9.850 5.628 -11.421 1.00 93.06 72 SER A N 1
ATOM 606 C CA . SER A 1 72 ? 9.384 6.680 -10.510 1.00 93.06 72 SER A CA 1
ATOM 607 C C . SER A 1 72 ? 8.074 7.322 -10.974 1.00 93.06 72 SER A C 1
ATOM 609 O O . SER A 1 72 ? 7.185 7.545 -10.155 1.00 93.06 72 SER A O 1
ATOM 611 N N . ARG A 1 73 ? 7.908 7.587 -12.279 1.00 93.25 73 ARG A N 1
ATOM 612 C CA . ARG A 1 73 ? 6.645 8.118 -12.831 1.00 93.25 73 ARG A CA 1
ATOM 613 C C . ARG A 1 73 ? 5.493 7.130 -12.687 1.00 93.25 73 ARG A C 1
ATOM 615 O O . ARG A 1 73 ? 4.383 7.541 -12.357 1.00 93.25 73 ARG A O 1
ATOM 622 N N . PHE A 1 74 ? 5.753 5.844 -12.907 1.00 92.94 74 PHE A N 1
ATOM 623 C CA . PHE A 1 74 ? 4.754 4.799 -12.715 1.00 92.94 74 PHE A CA 1
ATOM 624 C C . PHE A 1 74 ? 4.287 4.752 -11.254 1.00 92.94 74 PHE A C 1
ATOM 626 O O . PHE A 1 74 ? 3.084 4.789 -10.994 1.00 92.94 74 PHE A O 1
ATOM 633 N N . TYR A 1 75 ? 5.232 4.772 -10.310 1.00 91.88 75 TYR A N 1
ATOM 634 C CA . TYR A 1 75 ? 4.959 4.827 -8.874 1.00 91.88 75 TYR A CA 1
ATOM 635 C C . TYR A 1 75 ? 4.185 6.070 -8.451 1.00 91.88 75 TYR A C 1
ATOM 637 O O . TYR A 1 75 ? 3.244 5.965 -7.669 1.00 91.88 75 TYR A O 1
ATOM 645 N N . ALA A 1 76 ? 4.543 7.235 -8.990 1.00 93.38 76 ALA A N 1
ATOM 646 C CA . ALA A 1 76 ? 3.795 8.461 -8.747 1.00 93.38 76 ALA A CA 1
ATOM 647 C C . ALA A 1 76 ? 2.341 8.315 -9.218 1.00 93.38 76 ALA A C 1
ATOM 649 O O . ALA A 1 76 ? 1.416 8.634 -8.475 1.00 93.38 76 ALA A O 1
ATOM 650 N N . GLY A 1 77 ? 2.126 7.752 -10.411 1.00 93.56 77 GLY A N 1
ATOM 651 C CA . GLY A 1 77 ? 0.787 7.424 -10.890 1.00 93.56 77 GLY A CA 1
ATOM 652 C C . GLY A 1 77 ? 0.055 6.453 -9.962 1.00 93.56 77 GLY A C 1
ATOM 653 O O . GLY A 1 77 ? -1.137 6.627 -9.723 1.00 93.56 77 GLY A O 1
ATOM 654 N N . LEU A 1 78 ? 0.750 5.438 -9.437 1.00 92.69 78 LEU A N 1
ATOM 655 C CA . LEU A 1 78 ? 0.158 4.407 -8.579 1.00 92.69 78 LEU A CA 1
ATOM 656 C C . LEU A 1 78 ? -0.327 5.029 -7.269 1.00 92.69 78 LEU A C 1
ATOM 658 O O . LEU A 1 78 ? -1.477 4.842 -6.879 1.00 92.69 78 LEU A O 1
ATOM 662 N N . ALA A 1 79 ? 0.528 5.846 -6.654 1.00 92.44 79 ALA A N 1
ATOM 663 C CA . ALA A 1 79 ? 0.205 6.595 -5.453 1.00 92.44 79 ALA A CA 1
ATOM 664 C C . ALA A 1 79 ? -0.989 7.532 -5.677 1.00 92.44 79 ALA A C 1
ATOM 666 O O . ALA A 1 79 ? -1.859 7.616 -4.819 1.00 92.44 79 ALA A O 1
ATOM 667 N N . LEU A 1 80 ? -1.080 8.213 -6.823 1.00 93.69 80 LEU A N 1
ATOM 668 C CA . LEU A 1 80 ? -2.238 9.056 -7.141 1.00 93.69 80 LEU A CA 1
ATOM 669 C C . LEU A 1 80 ? -3.518 8.225 -7.308 1.00 93.69 80 LEU A C 1
ATOM 671 O O . LEU A 1 80 ? -4.546 8.568 -6.726 1.00 93.69 80 LEU A O 1
ATOM 675 N N . CYS A 1 81 ? -3.448 7.111 -8.041 1.00 93.94 81 CYS A N 1
ATOM 676 C CA . CYS A 1 81 ? -4.590 6.218 -8.258 1.00 93.94 81 CYS A CA 1
ATOM 677 C C . CYS A 1 81 ? -5.116 5.595 -6.962 1.00 93.94 81 CYS A C 1
ATOM 679 O O . CYS A 1 81 ? -6.303 5.309 -6.882 1.00 93.94 81 CYS A O 1
ATOM 681 N N . GLN A 1 82 ? -4.258 5.397 -5.962 1.00 93.88 82 GLN A N 1
ATOM 682 C CA . GLN A 1 82 ? -4.639 4.881 -4.650 1.00 93.88 82 GLN A CA 1
ATOM 683 C C . GLN A 1 82 ? -5.112 5.997 -3.707 1.00 93.88 82 GLN A C 1
ATOM 685 O O . GLN A 1 82 ? -6.159 5.883 -3.074 1.00 93.88 82 GLN A O 1
ATOM 690 N N . ASN A 1 83 ? -4.369 7.104 -3.617 1.00 93.50 83 ASN A N 1
ATOM 691 C CA . ASN A 1 83 ? -4.629 8.159 -2.636 1.00 93.50 83 ASN A CA 1
ATOM 692 C C . ASN A 1 83 ? -5.875 8.989 -2.963 1.00 93.50 83 ASN A C 1
ATOM 694 O O . ASN A 1 83 ? -6.587 9.385 -2.045 1.00 93.50 83 ASN A O 1
ATOM 698 N N . ILE A 1 84 ? -6.172 9.243 -4.241 1.00 94.31 84 ILE A N 1
ATOM 699 C CA . ILE A 1 84 ? -7.372 9.999 -4.637 1.00 94.31 84 ILE A CA 1
ATOM 700 C C . ILE A 1 84 ? -8.660 9.301 -4.158 1.00 94.31 84 ILE A C 1
ATOM 702 O O . ILE A 1 84 ? -9.419 9.926 -3.412 1.00 94.31 84 ILE A O 1
ATOM 706 N N . PRO A 1 85 ? -8.927 8.024 -4.508 1.00 93.44 85 PRO A N 1
ATOM 707 C CA . PRO A 1 85 ? -10.102 7.324 -3.992 1.00 93.44 85 PRO A CA 1
ATOM 708 C C . PRO A 1 85 ? -10.030 7.103 -2.477 1.00 93.44 85 PRO A C 1
ATOM 710 O O . PRO A 1 85 ? -11.065 7.160 -1.820 1.00 93.44 85 PRO A O 1
ATOM 713 N N . CYS A 1 86 ? -8.837 6.928 -1.903 1.00 93.75 86 CYS A N 1
ATOM 714 C CA . CYS A 1 86 ? -8.644 6.821 -0.455 1.00 93.75 86 CYS A CA 1
ATOM 715 C C . CYS A 1 86 ? -9.157 8.058 0.287 1.00 93.75 86 CYS A C 1
ATOM 717 O O . CYS A 1 86 ? -9.967 7.930 1.198 1.00 93.75 86 CYS A O 1
ATOM 719 N N . ILE A 1 87 ? -8.788 9.267 -0.145 1.00 93.25 87 ILE A N 1
ATOM 720 C CA . ILE A 1 87 ? -9.268 10.507 0.483 1.00 93.25 87 ILE A CA 1
ATOM 721 C C . ILE A 1 87 ? -10.795 10.584 0.421 1.00 93.25 87 ILE A C 1
ATOM 723 O O . ILE A 1 87 ? -11.442 10.843 1.434 1.00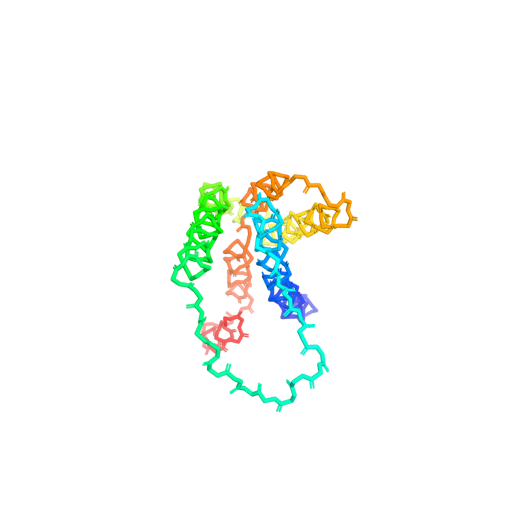 93.25 87 ILE A O 1
ATOM 727 N N . ILE A 1 88 ? -11.378 10.317 -0.751 1.00 92.94 88 ILE A N 1
ATOM 728 C CA . ILE A 1 88 ? -12.831 10.372 -0.945 1.00 92.94 88 ILE A CA 1
ATOM 729 C C . ILE A 1 88 ? -13.525 9.371 -0.016 1.00 92.94 88 ILE A C 1
ATOM 731 O O . ILE A 1 88 ? -14.453 9.734 0.703 1.00 92.94 88 ILE A O 1
ATOM 735 N N . THR A 1 89 ? -13.065 8.122 0.006 1.00 91.25 89 THR A N 1
ATOM 736 C CA . THR A 1 89 ? -13.689 7.064 0.806 1.00 91.25 89 THR A CA 1
ATOM 737 C C . THR A 1 89 ? -13.486 7.251 2.301 1.00 91.25 89 THR A C 1
ATOM 739 O O . THR A 1 89 ? -14.435 7.019 3.045 1.00 91.25 89 THR A O 1
ATOM 742 N N . LEU A 1 90 ? -12.343 7.771 2.759 1.00 90.75 90 LEU A N 1
ATOM 743 C CA . LEU A 1 90 ? -12.141 8.114 4.168 1.00 90.75 90 LEU A CA 1
ATOM 744 C C . LEU A 1 90 ? -13.110 9.188 4.662 1.00 90.75 90 LEU A C 1
ATOM 746 O O . LEU A 1 90 ? -13.597 9.063 5.785 1.00 90.75 90 LEU A O 1
ATOM 750 N N . LEU A 1 91 ? -13.428 10.205 3.849 1.00 90.69 91 LEU A N 1
ATOM 751 C CA . LEU A 1 91 ? -14.433 11.207 4.229 1.00 90.69 91 LEU A CA 1
ATOM 752 C C . LEU A 1 91 ? -15.794 10.553 4.512 1.00 90.69 91 LEU A C 1
ATOM 754 O O . LEU A 1 91 ? -16.440 10.879 5.508 1.00 90.69 91 LEU A O 1
ATOM 758 N N . PHE A 1 92 ? -16.213 9.605 3.670 1.00 89.00 92 PHE A N 1
ATOM 759 C CA . PHE A 1 92 ? -17.454 8.858 3.886 1.00 89.00 92 PHE A CA 1
ATOM 760 C C . PHE A 1 92 ? -17.344 7.866 5.043 1.00 89.00 92 PHE A C 1
ATOM 762 O O . PHE A 1 92 ? -18.275 7.722 5.829 1.00 89.00 92 PHE A O 1
ATOM 769 N N . TYR A 1 93 ? -16.212 7.179 5.177 1.00 87.12 93 TYR A N 1
ATOM 770 C CA . TYR A 1 93 ? -16.007 6.183 6.225 1.00 87.12 93 TYR A CA 1
ATOM 771 C C . TYR A 1 93 ? -15.956 6.828 7.606 1.00 87.12 93 TYR A C 1
ATOM 773 O O . TYR A 1 93 ? -16.397 6.204 8.564 1.00 87.12 93 TYR A O 1
ATOM 781 N N . GLY A 1 94 ? -15.486 8.073 7.715 1.00 84.69 94 GLY A N 1
ATOM 782 C CA . GLY A 1 94 ? -15.532 8.840 8.956 1.00 84.69 94 GLY A CA 1
ATOM 783 C C . GLY A 1 94 ? -16.958 8.972 9.493 1.00 84.69 94 GLY A C 1
ATOM 784 O O . GLY A 1 94 ? -17.222 8.568 10.621 1.00 84.69 94 GLY A O 1
ATOM 785 N N . SER A 1 95 ? -17.898 9.446 8.669 1.00 86.25 95 SER A N 1
ATOM 786 C CA . SER A 1 95 ? -19.303 9.582 9.082 1.00 86.25 95 SER A CA 1
ATOM 787 C C . SER A 1 95 ? -20.010 8.232 9.230 1.00 86.25 95 SER A C 1
ATOM 789 O O . SER A 1 95 ? -20.795 8.036 10.158 1.00 86.25 95 SER A O 1
ATOM 791 N N . LEU A 1 96 ? -19.703 7.265 8.360 1.00 83.56 96 LEU A N 1
ATOM 792 C CA . LEU A 1 96 ? -20.300 5.930 8.404 1.00 83.56 96 LEU A CA 1
ATOM 793 C C . LEU A 1 96 ? -19.856 5.131 9.642 1.00 83.56 96 LEU A C 1
ATOM 795 O O . LEU A 1 96 ? -20.640 4.354 10.190 1.00 83.56 96 LEU A O 1
ATOM 799 N N . SER A 1 97 ? -18.622 5.347 10.104 1.00 85.50 97 SER A N 1
ATOM 800 C CA . SER A 1 97 ? -18.039 4.720 11.297 1.00 85.50 97 SER A CA 1
ATOM 801 C C . SER A 1 97 ? -18.852 4.992 12.554 1.00 85.50 97 SER A C 1
ATOM 803 O O . SER A 1 97 ? -18.978 4.114 13.412 1.00 85.50 97 SER A O 1
ATOM 805 N N . ASP A 1 98 ? -19.426 6.188 12.658 1.00 82.62 98 ASP A N 1
ATOM 806 C CA . ASP A 1 98 ? -20.207 6.586 13.824 1.00 82.62 98 ASP A CA 1
ATOM 807 C C . ASP A 1 98 ? -21.613 5.957 13.832 1.00 82.62 98 ASP A C 1
ATOM 809 O O . ASP A 1 98 ? -22.206 5.804 14.898 1.00 82.62 98 ASP A O 1
ATOM 813 N N . ILE A 1 99 ? -22.122 5.514 12.673 1.00 84.12 99 ILE A N 1
ATOM 814 C CA . ILE A 1 99 ? -23.464 4.918 12.524 1.00 84.12 99 ILE A CA 1
ATOM 815 C C . ILE A 1 99 ? -23.412 3.383 12.556 1.00 84.12 99 ILE A C 1
ATOM 817 O O . ILE A 1 99 ? -24.158 2.739 13.289 1.00 84.12 99 ILE A O 1
ATOM 821 N N . VAL A 1 100 ? -22.539 2.781 11.744 1.00 80.19 100 VAL A N 1
ATOM 822 C CA . VAL A 1 100 ? -22.456 1.321 11.530 1.00 80.19 100 VAL A CA 1
ATOM 823 C C . VAL A 1 100 ? -21.523 0.652 12.555 1.00 80.19 100 VAL A C 1
ATOM 825 O O . VAL A 1 100 ? -21.509 -0.571 12.723 1.00 80.19 100 VAL A O 1
ATOM 828 N N . GLY A 1 101 ? -20.759 1.462 13.289 1.00 79.31 101 GLY A N 1
ATOM 829 C CA . GLY A 1 101 ? -19.730 1.026 14.218 1.00 79.31 101 GLY A CA 1
ATOM 830 C C . GLY A 1 101 ? -18.373 0.833 13.540 1.00 79.31 101 GLY A C 1
ATOM 831 O O . GLY A 1 101 ? -18.242 0.770 12.320 1.00 79.31 101 GLY A O 1
ATOM 832 N N . ARG A 1 102 ? -17.323 0.715 14.359 1.00 79.88 102 ARG A N 1
ATOM 833 C CA . ARG A 1 102 ? -15.929 0.835 13.884 1.00 79.88 102 ARG A CA 1
ATOM 834 C C . ARG A 1 102 ? -15.329 -0.457 13.312 1.00 79.88 102 ARG A C 1
ATOM 836 O O . ARG A 1 102 ? -14.352 -0.409 12.576 1.00 79.88 102 ARG A O 1
ATOM 843 N N . LYS A 1 103 ? -15.911 -1.624 13.621 1.00 79.75 103 LYS A N 1
ATOM 844 C CA . LYS A 1 103 ? -15.380 -2.937 13.189 1.00 79.75 103 LYS A CA 1
ATOM 845 C C . LYS A 1 103 ? -15.611 -3.265 11.709 1.00 79.75 103 LYS A C 1
ATOM 847 O O . LYS A 1 103 ? -14.682 -3.785 11.098 1.00 79.75 103 LYS A O 1
ATOM 852 N N . PRO A 1 104 ? -16.798 -3.013 11.119 1.00 83.75 104 PRO A N 1
ATOM 853 C CA . PRO A 1 104 ? -17.041 -3.336 9.713 1.00 83.75 104 PRO A CA 1
ATOM 854 C C . PRO A 1 104 ? -16.083 -2.602 8.777 1.00 83.75 104 PRO A C 1
ATOM 856 O O . PRO A 1 104 ? -15.585 -3.200 7.832 1.00 83.75 104 PRO A O 1
ATOM 859 N N . ILE A 1 105 ? -15.743 -1.352 9.103 1.00 85.31 105 ILE A N 1
ATOM 860 C CA . ILE A 1 105 ? -14.775 -0.560 8.340 1.00 85.31 105 ILE A CA 1
ATOM 861 C C . ILE A 1 105 ? -13.399 -1.224 8.339 1.00 85.31 105 ILE A C 1
ATOM 863 O O . ILE A 1 105 ? -12.833 -1.423 7.271 1.00 85.31 105 ILE A O 1
ATOM 867 N N . MET A 1 106 ? -12.903 -1.663 9.502 1.00 86.38 106 MET A N 1
ATOM 868 C CA . MET A 1 106 ? -11.627 -2.385 9.579 1.00 86.38 106 MET A CA 1
ATOM 869 C C . MET A 1 106 ? -11.622 -3.644 8.700 1.00 86.38 106 MET A C 1
ATOM 871 O O . MET A 1 106 ? -10.637 -3.916 8.015 1.00 86.38 106 MET A O 1
ATOM 875 N N . VAL A 1 107 ? -12.718 -4.411 8.695 1.00 87.69 107 VAL A N 1
ATOM 876 C CA . VAL A 1 107 ? -12.829 -5.635 7.883 1.00 87.69 107 VAL A CA 1
ATOM 877 C C . VAL A 1 107 ? -12.828 -5.303 6.393 1.00 87.69 107 VAL A C 1
ATOM 879 O O . VAL A 1 107 ? -12.109 -5.951 5.637 1.00 87.69 107 VAL A O 1
ATOM 882 N N . VAL A 1 108 ? -13.578 -4.281 5.976 1.00 90.25 108 VAL A N 1
ATOM 883 C CA . VAL A 1 108 ? -13.634 -3.843 4.575 1.00 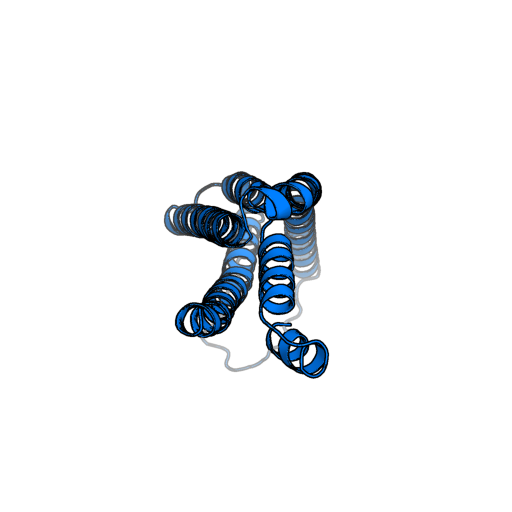90.25 108 VAL A CA 1
ATOM 884 C C . VAL A 1 108 ? -12.268 -3.360 4.094 1.00 90.25 108 VAL A C 1
ATOM 886 O O . VAL A 1 108 ? -11.810 -3.815 3.048 1.00 90.25 108 VAL A O 1
ATOM 889 N N . THR A 1 109 ? -11.579 -2.523 4.874 1.00 89.62 109 THR A N 1
ATOM 890 C CA . THR A 1 109 ? -10.226 -2.059 4.542 1.00 89.62 109 THR A CA 1
ATOM 891 C C . THR A 1 109 ? -9.263 -3.233 4.375 1.00 89.62 109 THR A C 1
ATOM 893 O O . THR A 1 109 ? -8.611 -3.355 3.343 1.00 89.62 109 THR A O 1
ATOM 896 N N . THR A 1 110 ? -9.246 -4.167 5.330 1.00 89.56 110 THR A N 1
ATOM 897 C CA . THR A 1 110 ? -8.370 -5.350 5.259 1.00 89.56 110 THR A CA 1
ATOM 898 C C . THR A 1 110 ? -8.697 -6.243 4.054 1.00 89.56 110 THR A C 1
ATOM 900 O O . THR A 1 110 ? -7.795 -6.772 3.401 1.00 89.56 110 THR A O 1
ATOM 903 N N . ALA A 1 111 ? -9.983 -6.409 3.729 1.00 92.00 111 ALA A N 1
ATOM 904 C CA . ALA A 1 111 ? -10.426 -7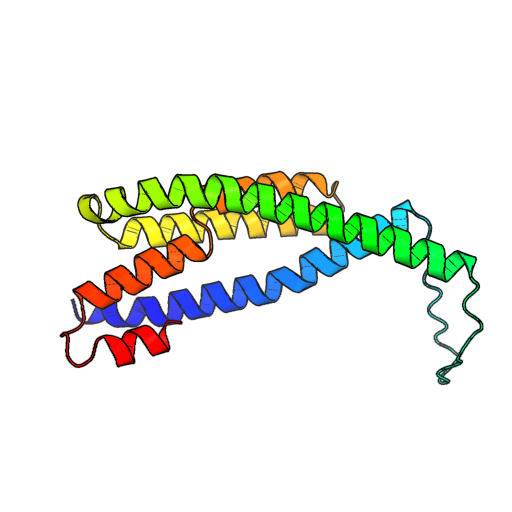.216 2.596 1.00 92.00 111 ALA A CA 1
ATOM 905 C C . ALA A 1 111 ? -9.985 -6.611 1.255 1.00 92.00 111 ALA A C 1
ATOM 907 O O . ALA A 1 111 ? -9.458 -7.331 0.409 1.00 92.00 111 ALA A O 1
ATOM 908 N N . MET A 1 112 ? -10.137 -5.296 1.073 1.00 92.38 112 MET A N 1
ATOM 909 C CA . MET A 1 112 ? -9.717 -4.611 -0.155 1.00 92.38 112 MET A CA 1
ATOM 910 C C . MET A 1 112 ? -8.196 -4.650 -0.347 1.00 92.38 112 MET A C 1
ATOM 912 O O . MET A 1 112 ? -7.729 -4.946 -1.448 1.00 92.38 112 MET A O 1
ATOM 916 N N . SER A 1 113 ? -7.415 -4.482 0.723 1.00 91.06 113 SER A N 1
ATOM 917 C CA . SER A 1 113 ? -5.954 -4.625 0.653 1.00 91.06 113 SER A CA 1
ATOM 918 C C . SER A 1 113 ? -5.520 -6.054 0.333 1.00 91.06 113 SER A C 1
ATOM 920 O O . SER A 1 113 ? -4.564 -6.266 -0.412 1.00 91.06 113 SER A O 1
ATOM 922 N N . THR A 1 114 ? -6.259 -7.053 0.822 1.00 91.38 114 THR A N 1
ATOM 923 C CA . THR A 1 114 ? -6.014 -8.459 0.468 1.00 91.38 114 THR A CA 1
ATOM 924 C C . THR A 1 114 ? -6.291 -8.711 -1.016 1.00 91.38 114 THR A C 1
ATOM 926 O O . THR A 1 114 ? -5.513 -9.394 -1.678 1.00 91.38 114 THR A O 1
ATOM 929 N N . ILE A 1 115 ? -7.350 -8.116 -1.574 1.00 92.44 115 ILE A N 1
ATOM 930 C CA . ILE A 1 115 ? -7.641 -8.183 -3.014 1.00 92.44 115 ILE A CA 1
ATOM 931 C C . ILE A 1 115 ? -6.501 -7.553 -3.822 1.00 92.44 115 ILE A C 1
ATOM 933 O O . ILE A 1 115 ? -6.054 -8.144 -4.805 1.00 92.44 115 ILE A O 1
ATOM 937 N N . TYR A 1 116 ? -5.979 -6.400 -3.396 1.00 92.31 116 TYR A N 1
ATOM 938 C CA . TYR A 1 116 ? -4.828 -5.774 -4.048 1.00 92.31 116 TYR A CA 1
ATOM 939 C C . TYR A 1 116 ? -3.580 -6.658 -4.021 1.00 92.31 116 TYR A C 1
ATOM 941 O O . TYR A 1 116 ? -2.895 -6.784 -5.041 1.00 92.31 116 TYR A O 1
ATOM 949 N N . LEU A 1 117 ? -3.307 -7.311 -2.889 1.00 90.88 117 LEU A N 1
ATOM 950 C CA . LEU A 1 117 ? -2.209 -8.264 -2.766 1.00 90.88 117 LEU A CA 1
ATOM 951 C C . LEU A 1 117 ? -2.385 -9.439 -3.738 1.00 90.88 117 LEU A C 1
ATOM 953 O O . LEU A 1 117 ? -1.460 -9.741 -4.484 1.00 90.88 117 LEU A O 1
ATOM 957 N N . ILE A 1 118 ? -3.579 -10.035 -3.807 1.00 91.81 118 ILE A N 1
ATOM 958 C CA . ILE A 1 118 ? -3.886 -11.141 -4.730 1.00 91.81 118 ILE A CA 1
ATOM 959 C C . ILE A 1 118 ? -3.687 -10.711 -6.189 1.00 91.81 118 ILE A C 1
ATOM 961 O O . ILE A 1 118 ? -3.009 -11.407 -6.943 1.00 91.81 118 ILE A O 1
ATOM 965 N N . ILE A 1 119 ? -4.222 -9.553 -6.589 1.00 91.25 119 ILE A N 1
ATOM 966 C CA . ILE A 1 119 ? -4.062 -9.020 -7.954 1.00 91.25 119 ILE A CA 1
ATOM 967 C C . ILE A 1 119 ? -2.581 -8.790 -8.270 1.00 91.25 119 ILE A C 1
ATOM 969 O O . ILE A 1 119 ? -2.115 -9.151 -9.353 1.00 91.25 119 ILE A O 1
ATOM 973 N N . SER A 1 120 ? -1.830 -8.223 -7.325 1.00 89.38 120 SER A N 1
ATOM 974 C CA . SER A 1 120 ? -0.395 -7.980 -7.481 1.00 89.38 120 SER A CA 1
ATOM 975 C C . SER A 1 120 ? 0.375 -9.293 -7.633 1.00 89.38 120 SER A C 1
ATOM 977 O O . SER A 1 120 ? 1.169 -9.429 -8.558 1.00 89.38 120 SER A O 1
ATOM 979 N N . SER A 1 121 ? 0.098 -10.292 -6.792 1.00 90.12 121 SER A N 1
ATOM 980 C CA . SER A 1 121 ? 0.729 -11.613 -6.865 1.00 90.12 121 SER A CA 1
ATOM 981 C C . SER A 1 121 ? 0.423 -12.335 -8.177 1.00 90.12 121 SER A C 1
ATOM 983 O O . SER A 1 121 ? 1.339 -12.879 -8.787 1.00 90.12 121 SER A O 1
ATOM 985 N N . ILE A 1 122 ? -0.826 -12.298 -8.652 1.00 91.38 122 ILE A N 1
ATOM 986 C CA . ILE A 1 122 ? -1.210 -12.870 -9.954 1.00 91.38 122 ILE A CA 1
ATOM 987 C C . ILE A 1 122 ? -0.472 -12.157 -11.090 1.00 91.38 122 ILE A C 1
ATOM 989 O O . ILE A 1 122 ? 0.023 -12.811 -12.005 1.00 91.38 122 ILE A O 1
ATOM 993 N N . THR A 1 123 ? -0.365 -10.827 -11.017 1.00 89.81 123 THR A N 1
ATOM 994 C CA . THR A 1 123 ? 0.332 -10.027 -12.033 1.00 89.81 123 THR A CA 1
ATOM 995 C C . THR A 1 123 ? 1.803 -10.419 -12.131 1.00 89.81 123 THR A C 1
ATOM 997 O O . THR A 1 123 ? 2.310 -10.583 -13.236 1.00 89.81 123 THR A O 1
ATOM 1000 N N . VAL A 1 124 ? 2.467 -10.615 -10.989 1.00 88.69 124 VAL A N 1
ATOM 1001 C CA . VAL A 1 124 ? 3.870 -11.044 -10.932 1.00 88.69 124 VAL A CA 1
ATOM 1002 C C . VAL A 1 124 ? 4.033 -12.481 -11.428 1.00 88.69 124 VAL A C 1
ATOM 1004 O O . VAL A 1 124 ? 4.932 -12.751 -12.216 1.00 88.69 124 VAL A O 1
ATOM 1007 N N . TRP A 1 125 ? 3.170 -13.403 -10.994 1.00 89.44 125 TRP A N 1
ATOM 1008 C CA . TRP A 1 125 ? 3.308 -14.829 -11.312 1.00 89.44 125 TRP A CA 1
ATOM 1009 C C . TRP A 1 125 ? 3.058 -15.148 -12.791 1.00 89.44 125 TRP A C 1
ATOM 1011 O O . TRP A 1 125 ? 3.717 -16.016 -13.351 1.00 89.44 125 TRP A O 1
ATOM 1021 N N . LEU A 1 126 ? 2.128 -14.432 -13.428 1.00 88.56 126 LEU A N 1
ATOM 1022 C CA . LEU A 1 126 ? 1.801 -14.588 -14.849 1.00 88.56 126 LEU A CA 1
ATOM 1023 C C . LEU A 1 126 ? 2.590 -13.635 -15.767 1.00 88.56 126 LEU A C 1
ATOM 1025 O O . LEU A 1 126 ? 2.279 -13.563 -16.953 1.00 88.56 126 LEU A O 1
ATOM 1029 N N . GLU A 1 127 ? 3.549 -12.872 -15.227 1.00 83.94 127 GLU A N 1
ATOM 1030 C CA . GLU A 1 127 ? 4.281 -11.807 -15.936 1.00 83.94 127 GLU A CA 1
ATOM 1031 C C . GLU A 1 127 ? 3.354 -10.854 -16.728 1.00 83.94 127 GLU A C 1
ATOM 1033 O O . GLU A 1 127 ? 3.648 -10.409 -17.841 1.00 83.94 127 GLU A O 1
ATOM 1038 N N . LEU A 1 128 ? 2.185 -10.540 -16.159 1.00 83.25 128 LEU A N 1
ATOM 1039 C CA . LEU A 1 128 ? 1.180 -9.701 -16.808 1.00 83.25 128 LEU A CA 1
ATOM 1040 C C . LEU A 1 128 ? 1.636 -8.241 -16.889 1.00 83.25 128 LEU A C 1
ATOM 1042 O O . LEU A 1 128 ? 2.517 -7.771 -16.162 1.00 83.25 128 LEU A O 1
ATOM 1046 N N . ASN A 1 129 ? 0.959 -7.489 -17.761 1.00 86.75 129 ASN A N 1
ATOM 1047 C CA . ASN A 1 129 ? 1.202 -6.063 -17.932 1.00 86.75 129 ASN A CA 1
ATOM 1048 C C . ASN A 1 129 ? 1.081 -5.313 -16.591 1.00 86.75 129 ASN A C 1
ATOM 1050 O O . ASN A 1 129 ? 0.064 -5.409 -15.902 1.00 86.75 129 ASN A O 1
ATOM 1054 N N . ILE A 1 130 ? 2.078 -4.487 -16.268 1.00 87.19 130 ILE A N 1
ATOM 1055 C CA . ILE A 1 130 ? 2.129 -3.676 -15.041 1.00 87.19 130 ILE A CA 1
ATOM 1056 C C . ILE A 1 130 ? 0.872 -2.817 -14.813 1.00 87.19 130 ILE A C 1
ATOM 1058 O O . ILE A 1 130 ? 0.559 -2.469 -13.677 1.00 87.19 130 ILE A O 1
ATOM 1062 N N . LYS A 1 131 ? 0.091 -2.523 -15.862 1.00 88.56 131 LYS A N 1
ATOM 1063 C CA . LYS A 1 131 ? -1.183 -1.795 -15.763 1.00 88.56 131 LYS A CA 1
ATOM 1064 C C . LYS A 1 131 ? -2.214 -2.451 -14.834 1.00 88.56 131 LYS A C 1
ATOM 1066 O O . LYS A 1 131 ? -3.019 -1.728 -14.255 1.00 88.56 131 LYS A O 1
ATOM 1071 N N . PHE A 1 132 ? -2.191 -3.773 -14.641 1.00 89.56 132 PHE A N 1
ATOM 1072 C CA . PHE A 1 132 ? -3.116 -4.451 -13.717 1.00 89.56 132 PHE A CA 1
ATOM 1073 C C . PHE A 1 132 ? -2.911 -4.038 -12.251 1.00 89.56 132 PHE A C 1
ATOM 1075 O O . PHE A 1 132 ? -3.867 -4.021 -11.475 1.00 89.56 132 PHE A O 1
ATOM 1082 N N . ILE A 1 133 ? -1.701 -3.602 -11.889 1.00 90.12 133 ILE A N 1
ATOM 1083 C CA . ILE A 1 133 ? -1.381 -3.119 -10.540 1.00 90.12 133 ILE A CA 1
ATOM 1084 C C . ILE A 1 133 ? -2.172 -1.835 -10.224 1.00 90.12 133 ILE A C 1
ATOM 1086 O O . ILE A 1 133 ? -2.623 -1.663 -9.093 1.00 90.12 133 ILE A O 1
ATOM 1090 N N . TYR A 1 134 ? -2.445 -0.979 -11.221 1.00 92.75 134 TYR A N 1
ATOM 1091 C CA . TYR A 1 134 ? -3.294 0.208 -11.037 1.00 92.75 134 TYR A CA 1
ATOM 1092 C C . TYR A 1 134 ? -4.721 -0.140 -10.624 1.00 92.75 134 TYR A C 1
ATOM 1094 O O . TYR A 1 134 ? -5.300 0.543 -9.784 1.00 92.75 134 TYR A O 1
ATOM 1102 N N . ILE A 1 135 ? -5.284 -1.199 -11.207 1.00 92.12 135 ILE A N 1
ATOM 1103 C CA . ILE A 1 135 ? -6.651 -1.639 -10.913 1.00 92.12 135 ILE A CA 1
ATOM 1104 C C . ILE A 1 135 ? -6.733 -2.080 -9.454 1.00 92.12 135 ILE A C 1
ATOM 1106 O O . ILE A 1 135 ? -7.623 -1.653 -8.722 1.00 92.12 135 ILE A O 1
ATOM 1110 N N . GLY A 1 136 ? -5.765 -2.881 -9.010 1.00 90.88 136 GLY A N 1
ATOM 1111 C CA . GLY A 1 136 ? -5.694 -3.302 -7.618 1.00 90.88 136 GLY A CA 1
ATOM 1112 C C . GLY A 1 136 ? -5.482 -2.126 -6.653 1.00 90.88 136 GLY A C 1
ATOM 1113 O O . GLY A 1 136 ? -6.170 -2.049 -5.639 1.00 90.88 136 GLY A O 1
ATOM 1114 N N . ALA A 1 137 ? -4.609 -1.173 -6.994 1.00 91.38 137 ALA A N 1
ATOM 1115 C CA . ALA A 1 137 ? -4.370 0.022 -6.181 1.00 91.38 137 ALA A CA 1
ATOM 1116 C C . ALA A 1 137 ? -5.612 0.924 -6.069 1.00 91.38 137 ALA A C 1
ATOM 1118 O O . ALA A 1 137 ? -5.859 1.517 -5.020 1.00 91.38 137 ALA A O 1
ATOM 1119 N N . PHE A 1 138 ? -6.427 0.995 -7.123 1.00 93.25 138 PHE A N 1
ATOM 1120 C CA . PHE A 1 138 ? -7.702 1.707 -7.096 1.00 93.25 138 PHE A CA 1
ATOM 1121 C C . PHE A 1 138 ? -8.704 1.050 -6.134 1.00 93.25 138 PHE A C 1
ATOM 1123 O O . PHE A 1 138 ? -9.316 1.745 -5.324 1.00 93.25 138 PHE A O 1
ATOM 1130 N N . PHE A 1 139 ? -8.836 -0.282 -6.167 1.00 92.75 139 PHE A N 1
ATOM 1131 C CA . PHE A 1 139 ? -9.694 -1.015 -5.226 1.00 92.75 139 PHE A CA 1
ATOM 1132 C C . PHE A 1 139 ? -9.220 -0.888 -3.775 1.00 92.75 139 PHE A C 1
ATOM 1134 O O . PHE A 1 139 ? -10.043 -0.674 -2.886 1.00 92.75 139 PHE A O 1
ATOM 1141 N N . ASP A 1 140 ? -7.910 -0.958 -3.531 1.00 92.81 140 ASP A N 1
ATOM 1142 C CA . ASP A 1 140 ? -7.349 -0.729 -2.197 1.00 92.81 140 ASP A CA 1
ATOM 1143 C C . ASP A 1 140 ? -7.651 0.686 -1.688 1.00 92.81 140 ASP A C 1
ATOM 1145 O O . ASP A 1 140 ? -8.095 0.871 -0.552 1.00 92.81 140 ASP A O 1
ATOM 1149 N N . GLY A 1 141 ? -7.490 1.686 -2.559 1.00 91.94 141 GLY A N 1
ATOM 1150 C CA . GLY A 1 141 ? -7.847 3.066 -2.263 1.00 91.94 141 GLY A CA 1
ATOM 1151 C C . GLY A 1 141 ? -9.331 3.230 -1.927 1.00 91.94 141 GLY A C 1
ATOM 1152 O O . GLY A 1 141 ? -9.657 3.903 -0.957 1.00 91.94 141 GLY A O 1
ATOM 1153 N N . LEU A 1 142 ? -10.242 2.567 -2.647 1.00 92.69 142 LEU A N 1
ATOM 1154 C CA . LEU A 1 142 ? -11.677 2.578 -2.321 1.00 92.69 142 LEU A CA 1
ATOM 1155 C C . LEU A 1 142 ? -12.005 1.932 -0.962 1.00 92.69 142 LEU A C 1
ATOM 1157 O O . LEU A 1 142 ? -13.011 2.268 -0.342 1.00 92.69 142 LEU A O 1
ATOM 1161 N N . GLY A 1 143 ? -11.171 1.011 -0.481 1.00 88.69 143 GLY A N 1
ATOM 1162 C CA . GLY A 1 143 ? -11.304 0.422 0.854 1.00 88.69 143 GLY A CA 1
ATOM 1163 C C . GLY A 1 143 ? -10.801 1.314 1.994 1.00 88.69 143 GLY A C 1
ATOM 1164 O O . GLY A 1 143 ? -10.871 0.909 3.155 1.00 88.69 143 GLY A O 1
ATOM 1165 N N . GLY A 1 144 ? -10.259 2.495 1.687 1.00 86.81 144 GLY A N 1
ATOM 1166 C CA . GLY A 1 144 ? -9.622 3.403 2.641 1.00 86.81 144 GLY A CA 1
ATOM 1167 C C . GLY A 1 144 ? -8.155 3.080 2.945 1.00 86.81 144 GLY A C 1
ATOM 1168 O O . GLY A 1 144 ? -7.503 3.875 3.619 1.00 86.81 144 GLY A O 1
ATOM 1169 N N . SER A 1 145 ? -7.616 1.967 2.430 1.00 89.38 145 SER A N 1
ATOM 1170 C CA . SER A 1 145 ? -6.212 1.555 2.569 1.00 89.38 145 SER A CA 1
ATOM 1171 C C . SER A 1 145 ? -5.651 1.714 4.002 1.00 89.38 145 SER A C 1
ATOM 1173 O O . SER A 1 145 ? -6.369 1.710 5.004 1.00 89.38 145 SER A O 1
ATOM 1175 N N . TYR A 1 146 ? -4.337 1.881 4.128 1.00 88.38 146 TYR A N 1
ATOM 1176 C CA . TYR A 1 146 ? -3.654 2.094 5.398 1.00 88.38 146 TYR A CA 1
ATOM 1177 C C . TYR A 1 146 ? -4.259 3.223 6.267 1.00 88.38 146 TYR A C 1
ATOM 1179 O O . TYR A 1 146 ? -4.494 2.985 7.457 1.00 88.38 146 TYR A O 1
ATOM 1187 N N . PRO A 1 147 ? -4.585 4.420 5.732 1.00 88.94 147 PRO A N 1
ATOM 1188 C CA . PRO A 1 147 ? -5.157 5.491 6.548 1.00 88.94 147 PRO A CA 1
ATOM 1189 C C . PRO A 1 147 ? -6.523 5.136 7.153 1.00 88.94 147 PRO A C 1
ATOM 1191 O O . PRO A 1 147 ? -6.802 5.514 8.291 1.00 88.94 147 PRO A O 1
ATOM 1194 N N . GLY A 1 148 ? -7.364 4.379 6.441 1.00 88.50 148 GLY A N 1
ATOM 1195 C CA . GLY A 1 148 ? -8.674 3.936 6.929 1.00 88.50 148 GLY A CA 1
ATOM 1196 C C . GLY A 1 148 ? -8.566 2.977 8.115 1.00 88.50 148 GLY A C 1
ATOM 1197 O O . GLY A 1 148 ? -9.332 3.076 9.082 1.00 88.50 148 GLY A O 1
ATOM 1198 N N . LEU A 1 149 ? -7.562 2.098 8.092 1.00 88.94 149 LEU A N 1
ATOM 1199 C CA . LEU A 1 149 ? -7.267 1.186 9.193 1.00 88.94 149 LEU A CA 1
ATOM 1200 C C . LEU A 1 149 ? -6.788 1.953 10.436 1.00 88.94 149 LEU A C 1
ATOM 1202 O O . LEU A 1 149 ? -7.317 1.736 11.527 1.00 88.94 149 LEU A O 1
ATOM 1206 N N . VAL A 1 150 ? -5.878 2.921 10.274 1.00 89.00 150 VAL A N 1
ATOM 1207 C CA . VAL A 1 150 ? -5.419 3.792 11.374 1.00 89.00 150 VAL A CA 1
ATOM 1208 C C . VAL A 1 150 ? -6.568 4.625 11.941 1.00 89.00 150 VAL A C 1
ATOM 1210 O O . VAL A 1 150 ? -6.740 4.678 13.161 1.00 89.00 150 VAL A O 1
ATOM 1213 N N . MET A 1 151 ? -7.393 5.234 11.086 1.00 88.56 151 MET A N 1
ATOM 1214 C CA . MET A 1 151 ? -8.552 6.026 11.507 1.00 88.56 151 MET A CA 1
ATOM 1215 C C . MET A 1 151 ? -9.517 5.187 12.350 1.00 88.56 151 MET A C 1
ATOM 1217 O O . MET A 1 151 ? -9.823 5.540 13.487 1.00 88.56 151 MET A O 1
ATOM 1221 N N . SER A 1 152 ? -9.968 4.048 11.825 1.00 87.88 152 SER A N 1
ATOM 1222 C CA . SER A 1 152 ? -10.936 3.188 12.514 1.00 87.88 152 SER A CA 1
ATOM 1223 C C . SER A 1 152 ? -10.365 2.548 13.785 1.00 87.88 152 SER A C 1
ATOM 1225 O O . SER A 1 152 ? -11.066 2.472 14.797 1.00 87.88 152 SER A O 1
ATOM 1227 N N . GLY A 1 153 ? -9.092 2.144 13.785 1.00 86.19 153 GLY A N 1
ATOM 1228 C CA . GLY A 1 153 ? -8.445 1.533 14.947 1.00 86.19 153 GLY A CA 1
ATOM 1229 C C . GLY A 1 153 ? -8.156 2.516 16.080 1.00 86.19 153 GLY A C 1
ATOM 1230 O O . GLY A 1 153 ? -8.431 2.203 17.241 1.00 86.19 153 GLY A O 1
ATOM 1231 N N . THR A 1 154 ? -7.664 3.720 15.773 1.00 85.00 154 THR A N 1
ATOM 1232 C CA . THR A 1 154 ? -7.435 4.770 16.786 1.00 85.00 154 THR A CA 1
ATOM 1233 C C . THR A 1 154 ? -8.748 5.253 17.388 1.00 85.00 154 THR A C 1
ATOM 1235 O O . THR A 1 154 ? -8.860 5.375 18.610 1.00 85.00 154 THR A O 1
ATOM 1238 N N . ALA A 1 155 ? -9.773 5.419 16.554 1.00 85.69 155 ALA A N 1
ATOM 1239 C CA . ALA A 1 155 ? -11.124 5.724 16.986 1.00 85.69 155 ALA A CA 1
ATOM 1240 C C . ALA A 1 155 ? -11.654 4.604 17.906 1.00 85.69 155 ALA A C 1
ATOM 1242 O O . ALA A 1 155 ? -12.049 4.846 19.048 1.00 85.69 155 ALA A O 1
ATOM 1243 N N . TYR A 1 156 ? -11.598 3.341 17.489 1.00 84.31 156 TYR A N 1
ATOM 1244 C CA . TYR A 1 156 ? -12.072 2.235 18.326 1.00 84.31 156 TYR A CA 1
ATOM 1245 C C . TYR A 1 156 ? -11.325 2.123 19.665 1.00 84.31 156 TYR A C 1
ATOM 1247 O O . TYR A 1 156 ? -11.919 1.819 20.704 1.00 84.31 156 TYR A O 1
ATOM 1255 N N . LEU A 1 157 ? -10.021 2.400 19.675 1.00 82.44 157 LEU A N 1
ATOM 1256 C CA . LEU A 1 157 ? -9.232 2.422 20.901 1.00 82.44 157 LEU A CA 1
ATOM 1257 C C . LEU A 1 157 ? -9.646 3.562 21.840 1.00 82.44 157 LEU A C 1
ATOM 1259 O O . LEU A 1 157 ? -9.626 3.365 23.063 1.00 82.44 157 LEU A O 1
ATOM 1263 N N . ALA A 1 158 ? -10.018 4.717 21.280 1.00 83.94 158 ALA A N 1
ATOM 1264 C CA . ALA A 1 158 ? -10.512 5.868 22.023 1.00 83.94 158 ALA A CA 1
ATOM 1265 C C . ALA A 1 158 ? -11.815 5.554 22.761 1.00 83.94 158 ALA A C 1
ATOM 1267 O O . ALA A 1 158 ? -11.914 5.848 23.952 1.00 83.94 158 ALA A O 1
ATOM 1268 N N . ASP A 1 159 ? -12.747 4.843 22.124 1.00 82.88 159 ASP A N 1
ATOM 1269 C CA . ASP A 1 159 ? -14.016 4.457 22.761 1.00 82.88 159 ASP A CA 1
ATOM 1270 C C . ASP A 1 159 ? -13.817 3.471 23.923 1.00 82.88 159 ASP A C 1
ATOM 1272 O O . ASP A 1 159 ? -14.590 3.435 24.880 1.00 82.88 159 ASP A O 1
ATOM 1276 N N . LEU A 1 160 ? -12.765 2.649 23.864 1.00 78.88 160 LEU A N 1
ATOM 1277 C CA . LEU A 1 160 ? -12.492 1.610 24.861 1.00 78.88 160 LEU A CA 1
ATOM 1278 C C . LEU A 1 160 ? -11.594 2.056 26.017 1.00 78.88 160 LEU A C 1
ATOM 1280 O O . LEU A 1 160 ? -11.408 1.299 26.979 1.00 78.88 160 LEU A O 1
ATOM 1284 N N . THR A 1 161 ? -10.953 3.218 25.919 1.00 78.81 161 THR A N 1
ATOM 1285 C CA . THR A 1 161 ? -9.876 3.612 26.829 1.00 78.81 161 THR A CA 1
ATOM 1286 C C . THR A 1 161 ? -10.259 4.842 27.639 1.00 78.81 161 THR A C 1
ATOM 1288 O O . THR A 1 161 ? -10.642 5.869 27.099 1.00 78.81 161 THR A O 1
ATOM 1291 N N . LYS A 1 162 ? -10.112 4.753 28.968 1.00 77.31 162 LYS A N 1
ATOM 1292 C CA . LYS A 1 162 ? -10.251 5.919 29.854 1.00 77.31 162 LYS A CA 1
ATOM 1293 C C . LYS A 1 162 ? -9.220 6.988 29.473 1.00 77.31 162 LYS A C 1
ATOM 1295 O O . LYS A 1 162 ? -8.072 6.637 29.199 1.00 77.31 162 LYS A O 1
ATOM 1300 N N . LYS A 1 163 ? -9.623 8.264 29.523 1.00 74.94 163 LYS A N 1
ATOM 1301 C CA . LYS A 1 163 ? -8.834 9.430 29.077 1.00 74.94 163 LYS A CA 1
ATOM 1302 C C . LYS A 1 163 ? -7.378 9.414 29.573 1.00 74.94 163 LYS A C 1
ATOM 1304 O O . LYS A 1 163 ? -6.474 9.616 28.773 1.00 74.94 163 LYS A O 1
ATOM 1309 N N . ASP A 1 164 ? -7.143 9.018 30.823 1.00 74.69 164 ASP A N 1
ATOM 1310 C CA . ASP A 1 164 ? -5.805 9.006 31.445 1.00 74.69 164 ASP A CA 1
ATOM 1311 C C . ASP A 1 164 ? -4.806 8.016 30.821 1.00 74.69 164 ASP A C 1
ATOM 1313 O O . ASP A 1 164 ? -3.600 8.144 31.005 1.00 74.69 164 ASP A O 1
ATOM 1317 N N . LYS A 1 165 ? -5.283 6.993 30.099 1.00 76.81 165 LYS A N 1
ATOM 1318 C CA . LYS A 1 165 ? -4.436 5.971 29.451 1.00 76.81 165 LYS A CA 1
ATOM 1319 C C . LYS A 1 165 ? -4.540 5.994 27.928 1.00 76.81 165 LYS A C 1
ATOM 1321 O O . LYS A 1 165 ? -4.019 5.091 27.275 1.00 76.81 165 LYS A O 1
ATOM 1326 N N . LEU A 1 166 ? -5.248 6.978 27.373 1.00 77.31 166 LEU A N 1
ATOM 1327 C CA . LEU A 1 166 ? -5.549 7.053 25.949 1.00 77.31 166 LEU A CA 1
ATOM 1328 C C . LEU A 1 166 ? -4.297 7.353 25.125 1.00 77.31 166 LEU A C 1
ATOM 1330 O O . LEU A 1 166 ? -3.983 6.592 24.216 1.00 77.31 166 LEU A O 1
ATOM 1334 N N . SER A 1 167 ? -3.550 8.396 25.489 1.00 78.38 167 SER A N 1
ATOM 1335 C CA . SER A 1 167 ? -2.317 8.805 24.801 1.00 78.38 167 SER A CA 1
ATOM 1336 C C . SER A 1 167 ? -1.282 7.677 24.746 1.00 78.38 167 SER A C 1
ATOM 1338 O O . SER A 1 167 ? -0.782 7.344 23.675 1.00 78.38 167 SER A O 1
ATOM 1340 N N . LEU A 1 168 ? -1.043 7.009 25.881 1.00 78.31 168 LEU A N 1
ATOM 1341 C CA . LEU A 1 168 ? -0.123 5.870 25.977 1.00 78.31 168 LEU A CA 1
ATOM 1342 C C . LEU A 1 168 ? -0.563 4.652 25.159 1.00 78.31 168 LEU A C 1
ATOM 1344 O O . LEU A 1 168 ? 0.277 3.849 24.766 1.00 78.31 168 LEU A O 1
ATOM 1348 N N . ARG A 1 169 ? -1.868 4.462 24.942 1.00 73.94 169 ARG A N 1
ATOM 1349 C CA . ARG A 1 169 ? -2.380 3.348 24.135 1.00 73.94 169 ARG A CA 1
ATOM 1350 C C . ARG A 1 169 ? -2.385 3.668 22.647 1.00 73.94 169 ARG A C 1
ATOM 1352 O O . ARG A 1 169 ? -2.058 2.786 21.866 1.00 73.94 169 ARG A O 1
ATOM 1359 N N . LEU A 1 170 ? -2.707 4.903 22.266 1.00 80.25 170 LEU A N 1
ATOM 1360 C CA . LEU A 1 170 ? -2.621 5.346 20.874 1.00 80.25 170 LEU A CA 1
ATOM 1361 C C . LEU A 1 170 ? -1.178 5.274 20.366 1.00 80.25 170 LEU A C 1
ATOM 1363 O O . LEU A 1 170 ? -0.952 4.770 19.275 1.00 80.25 170 LEU A O 1
ATOM 1367 N N . GLY A 1 171 ? -0.204 5.660 21.196 1.00 77.50 171 GLY A N 1
ATOM 1368 C CA . GLY A 1 171 ? 1.218 5.569 20.853 1.00 77.50 171 GLY A CA 1
ATOM 1369 C C . GLY A 1 171 ? 1.785 4.149 20.717 1.00 77.50 171 GLY A C 1
ATOM 1370 O O . GLY A 1 171 ? 2.942 4.017 20.360 1.00 77.50 171 GLY A O 1
ATOM 1371 N N . LYS A 1 172 ? 1.020 3.090 21.022 1.00 75.50 172 LYS A N 1
ATOM 1372 C CA . LYS A 1 172 ? 1.423 1.697 20.733 1.00 75.50 172 LYS A CA 1
ATOM 1373 C C . LYS A 1 172 ? 0.885 1.178 19.399 1.00 75.50 172 LYS A C 1
ATOM 1375 O O . LYS A 1 172 ? 1.277 0.097 18.976 1.00 75.50 172 LYS A O 1
ATOM 1380 N N . LEU A 1 173 ? -0.085 1.886 18.827 1.00 70.75 173 LEU A N 1
ATOM 1381 C CA . LEU A 1 173 ? -0.803 1.505 17.612 1.00 70.75 173 LEU A CA 1
ATOM 1382 C C . LEU A 1 173 ? -0.254 2.215 16.365 1.00 70.75 173 LEU A C 1
ATOM 1384 O O . LEU A 1 173 ? -0.444 1.708 15.263 1.00 70.75 173 LEU A O 1
ATOM 1388 N N . LEU A 1 174 ? 0.382 3.373 16.568 1.00 66.00 174 LEU A N 1
ATOM 1389 C CA . LEU A 1 174 ? 1.165 4.137 15.593 1.00 66.00 174 LEU A CA 1
ATOM 1390 C C . LEU A 1 174 ? 2.633 3.712 15.652 1.00 66.00 174 LEU A C 1
ATOM 1392 O O . LEU A 1 174 ? 3.261 3.688 14.573 1.00 66.00 174 LEU A O 1
#

pLDDT: mean 82.41, std 12.26, range [44.84, 94.31]

Radius of gyration: 21.17 Å; chains: 1; bounding box: 60×26×54 Å

Sequence (174 aa):
MKQLRYIIEPMFIFYYTGLLLQMPVIQQYIYSWYSKEYGLEYHYDTQSNSCHTGKYNSSEMALEKNVQSKVSRFYAGLALCQNIPCIITLLFYGSLSDIVGRKPIMVVTTAMSTIYLIISSITVWLELNIKFIYIGAFFDGLGGSYPGLVMSGTAYLADLTKKDKLSLRLGKLL